Protein AF-X1F261-F1 (afdb_monomer_lite)

Radius of gyration: 20.44 Å; chains: 1; bounding box: 47×60×46 Å

Sequence (105 aa):
KKNGPTLIELAQEMLAEVAQWLPERRFHCHCDGFYASLAGRDIPNTHITSRMRRDANIYDLLDKKRKKTRGRPRKKGKKLSSPNKNILRLQSLFLTANNVYMVSA

Foldseek 3Di:
DVPDDDPLRVVLVVQQVVCVVPVPAAEEAEDEQVNVVCVPPDRHNYDYDYDHDQQDFDFDDDPDDDPDDPDDDDPTHHTDDGNVVVVVVVVVVVVVVVVVVVVVD

Secondary structure (DSSP, 8-state):
-TTSPPHHHHHHHHHHHHHHHSTT--EEEEE-GGGGGGTTS--TTEEEEE---TT---BPPPPPPPTT-SSSPPSS-PBPPPHHHHHHHHHHHHHHHHHHHHS--

Structure (mmCIF, N/CA/C/O backbone):
data_AF-X1F261-F1
#
_entry.id   AF-X1F261-F1
#
loop_
_atom_site.group_PDB
_atom_site.id
_atom_site.type_symbol
_atom_site.label_atom_id
_atom_site.label_alt_id
_atom_site.label_comp_id
_atom_site.label_asym_id
_atom_site.label_entity_id
_atom_site.label_seq_id
_atom_site.pdbx_PDB_ins_code
_atom_site.Cartn_x
_atom_site.Cartn_y
_atom_site.Cartn_z
_atom_site.occupancy
_atom_site.B_iso_or_equiv
_atom_site.auth_seq_id
_atom_site.auth_comp_id
_atom_site.auth_asym_id
_atom_site.auth_atom_id
_atom_site.pdbx_PDB_model_num
ATOM 1 N N . LYS A 1 1 ? -0.352 20.723 1.895 1.00 50.1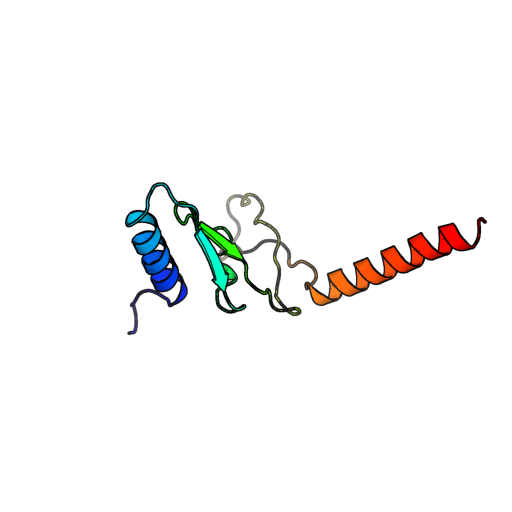9 1 LYS A N 1
ATOM 2 C CA . LYS A 1 1 ? 0.635 21.658 2.502 1.00 50.19 1 LYS A CA 1
ATOM 3 C C . LYS A 1 1 ? 2.034 21.079 2.330 1.00 50.19 1 LYS A C 1
ATOM 5 O O . LYS A 1 1 ? 2.172 19.864 2.410 1.00 50.19 1 LYS A O 1
ATOM 10 N N . LYS A 1 2 ? 3.058 21.906 2.092 1.00 59.50 2 LYS A N 1
ATOM 11 C CA . LYS A 1 2 ? 4.456 21.450 2.173 1.00 59.50 2 LYS A CA 1
ATOM 12 C C . LYS A 1 2 ? 4.669 20.958 3.620 1.00 59.50 2 LYS A C 1
ATOM 14 O O . LYS A 1 2 ? 4.357 21.715 4.532 1.00 59.50 2 LYS A O 1
ATOM 19 N N . ASN A 1 3 ? 5.076 19.698 3.803 1.00 81.12 3 ASN A N 1
ATOM 20 C CA . ASN A 1 3 ? 5.245 18.989 5.092 1.00 81.12 3 ASN A CA 1
ATOM 21 C C . ASN A 1 3 ? 3.977 18.431 5.782 1.00 81.12 3 ASN A C 1
ATOM 23 O O . ASN A 1 3 ? 4.034 18.114 6.964 1.00 81.12 3 ASN A O 1
ATOM 27 N N . GLY A 1 4 ? 2.843 18.308 5.085 1.00 88.62 4 GLY A N 1
ATOM 28 C CA . GLY A 1 4 ? 1.691 17.557 5.613 1.00 88.62 4 GLY A CA 1
ATOM 29 C C . GLY A 1 4 ? 1.803 16.047 5.359 1.00 88.62 4 GLY A C 1
ATOM 30 O O . GLY A 1 4 ? 2.621 15.651 4.520 1.00 88.62 4 GLY A O 1
ATOM 31 N N . PRO A 1 5 ? 0.967 15.225 6.020 1.00 92.62 5 PRO A N 1
ATOM 32 C CA . PRO A 1 5 ? 0.860 13.809 5.697 1.00 92.62 5 PRO A CA 1
ATOM 33 C C . PRO A 1 5 ? 0.499 13.633 4.219 1.00 92.62 5 PRO A C 1
ATOM 35 O O . PRO A 1 5 ? -0.247 14.414 3.615 1.00 92.62 5 PRO A O 1
ATOM 38 N N . THR A 1 6 ? 1.087 12.617 3.610 1.00 94.62 6 THR A N 1
ATOM 39 C CA . THR A 1 6 ? 0.780 12.196 2.249 1.00 94.62 6 THR A CA 1
ATOM 40 C C . THR A 1 6 ? -0.643 11.644 2.174 1.00 94.62 6 THR A C 1
ATOM 42 O O . THR A 1 6 ? -1.200 11.179 3.164 1.00 94.62 6 THR A O 1
ATOM 45 N N . LEU A 1 7 ? -1.228 11.616 0.974 1.00 94.38 7 LEU A N 1
ATOM 46 C CA . LEU A 1 7 ? -2.560 11.028 0.766 1.00 94.38 7 LEU A CA 1
ATOM 47 C C . LEU A 1 7 ? -2.644 9.554 1.201 1.00 94.38 7 LEU A C 1
ATOM 49 O O . LEU A 1 7 ? -3.709 9.089 1.587 1.00 94.38 7 LEU A O 1
ATOM 53 N N . ILE A 1 8 ? -1.526 8.826 1.146 1.00 94.81 8 ILE A N 1
ATOM 54 C CA . ILE A 1 8 ? -1.452 7.430 1.592 1.00 94.81 8 ILE A CA 1
ATOM 55 C C . ILE A 1 8 ? -1.436 7.341 3.121 1.00 94.81 8 ILE A C 1
ATOM 57 O O . ILE A 1 8 ? -2.059 6.446 3.678 1.00 94.81 8 ILE A O 1
ATOM 61 N N . GLU A 1 9 ? -0.748 8.263 3.798 1.00 95.69 9 GLU A N 1
ATOM 62 C CA . GLU A 1 9 ? -0.762 8.347 5.265 1.00 95.69 9 GLU A CA 1
ATOM 63 C C . GLU A 1 9 ? -2.153 8.732 5.771 1.00 95.69 9 GLU A C 1
ATOM 65 O O . GLU A 1 9 ? -2.701 8.021 6.604 1.00 95.69 9 GLU A O 1
ATOM 70 N N . LEU A 1 10 ? -2.783 9.745 5.170 1.00 96.44 10 LEU A N 1
ATOM 71 C CA . LEU A 1 10 ? -4.158 10.134 5.501 1.00 96.44 10 LEU A CA 1
ATOM 72 C C . LEU A 1 10 ? -5.163 8.999 5.267 1.00 96.44 10 LEU A C 1
ATOM 74 O O . LEU A 1 10 ? -6.067 8.794 6.069 1.00 96.44 10 LEU A O 1
ATOM 78 N N . ALA A 1 11 ? -5.012 8.235 4.182 1.00 96.12 11 ALA A N 1
ATOM 79 C CA . ALA A 1 11 ? -5.883 7.092 3.931 1.00 96.12 11 ALA A CA 1
ATOM 80 C C . ALA A 1 11 ? -5.677 5.965 4.953 1.00 96.12 11 ALA A C 1
ATOM 82 O O . ALA A 1 11 ? -6.647 5.331 5.354 1.00 96.12 11 ALA A O 1
ATOM 83 N N . GLN A 1 12 ? -4.437 5.726 5.394 1.00 96.50 12 GLN A N 1
ATOM 84 C CA . GLN A 1 12 ? -4.169 4.788 6.483 1.00 96.50 12 GLN A CA 1
ATOM 85 C C . GLN A 1 12 ? -4.828 5.254 7.788 1.00 96.50 12 GLN A C 1
ATOM 87 O O . GLN A 1 12 ? -5.465 4.440 8.450 1.00 96.50 12 GLN A O 1
ATOM 92 N N . GLU A 1 13 ? -4.684 6.532 8.146 1.00 96.81 13 GLU A N 1
ATOM 93 C CA . GLU A 1 13 ? -5.286 7.117 9.352 1.00 96.81 13 GLU A CA 1
ATOM 94 C C . GLU A 1 13 ? -6.811 6.972 9.331 1.00 96.81 13 GLU A C 1
ATOM 96 O O . GLU A 1 13 ? -7.386 6.419 10.264 1.00 96.81 13 GLU A O 1
ATOM 101 N N . MET A 1 14 ? -7.447 7.344 8.217 1.00 96.69 14 MET A N 1
ATOM 102 C CA . MET A 1 14 ? -8.892 7.205 8.018 1.00 96.69 14 MET A CA 1
ATOM 103 C C . MET A 1 14 ? -9.365 5.749 8.155 1.00 96.69 14 MET A C 1
ATOM 105 O O . MET A 1 14 ? -10.377 5.480 8.796 1.00 96.69 14 MET A O 1
ATOM 109 N N . LEU A 1 15 ? -8.648 4.787 7.563 1.00 96.31 15 LEU A N 1
ATOM 110 C CA . LEU A 1 15 ? -9.019 3.371 7.663 1.00 96.31 15 LEU A CA 1
ATOM 111 C C . LEU A 1 15 ? -8.829 2.823 9.083 1.00 96.31 15 LEU A C 1
ATOM 113 O O . LEU A 1 15 ? -9.642 2.022 9.537 1.00 96.31 15 LEU A O 1
ATOM 117 N N . ALA A 1 16 ? -7.780 3.256 9.786 1.00 96.38 16 ALA A N 1
ATOM 118 C CA . ALA A 1 16 ? -7.545 2.867 11.171 1.00 96.38 16 ALA 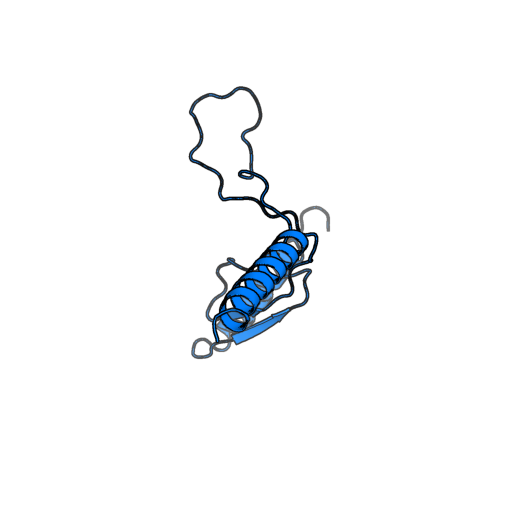A CA 1
ATOM 119 C C . ALA A 1 16 ? -8.629 3.419 12.110 1.00 96.38 16 ALA A C 1
ATOM 121 O O . ALA A 1 16 ? -9.094 2.690 12.981 1.00 96.38 16 ALA A O 1
ATOM 122 N N . GLU A 1 17 ? -9.068 4.662 11.907 1.00 96.88 17 GLU A N 1
ATOM 123 C CA . GLU A 1 17 ? -10.155 5.278 12.675 1.00 96.88 17 GLU A CA 1
ATOM 124 C C . GLU A 1 17 ? -11.473 4.508 12.501 1.00 96.88 17 GLU A C 1
ATOM 126 O O . GLU A 1 17 ? -12.097 4.106 13.482 1.00 96.88 17 GLU A O 1
ATOM 131 N N . VAL A 1 18 ? -11.846 4.190 11.257 1.00 95.44 18 VAL A N 1
ATOM 132 C CA . VAL A 1 18 ? -13.049 3.388 10.974 1.00 95.44 18 VAL A CA 1
ATOM 133 C C . VAL A 1 18 ? -12.952 1.991 11.596 1.00 95.44 18 VAL A C 1
ATOM 135 O O . VAL A 1 18 ? -13.935 1.487 12.142 1.00 95.44 18 VAL A O 1
ATOM 138 N N . ALA A 1 19 ? -11.771 1.368 11.555 1.00 95.69 19 ALA A N 1
ATOM 139 C CA . ALA A 1 19 ? -11.555 0.064 12.173 1.00 95.69 19 ALA A CA 1
ATOM 140 C C . ALA A 1 19 ? -11.706 0.099 13.705 1.00 95.69 19 ALA A C 1
ATOM 142 O O . ALA A 1 19 ? -12.197 -0.865 14.291 1.00 95.69 19 ALA A O 1
ATOM 143 N N . GLN A 1 20 ? -11.335 1.208 14.351 1.00 95.81 20 GLN A N 1
ATOM 144 C CA . GLN A 1 20 ? -11.494 1.396 15.797 1.00 95.81 20 GLN A CA 1
ATOM 145 C C . GLN A 1 20 ? -12.951 1.578 16.220 1.00 95.81 20 GLN A C 1
ATOM 147 O O . GLN A 1 20 ? -13.311 1.171 17.322 1.00 95.81 20 GLN A O 1
ATOM 152 N N . TRP A 1 21 ? -13.804 2.149 15.365 1.00 96.69 21 TRP A N 1
ATOM 153 C CA . TRP A 1 21 ? -15.233 2.286 15.670 1.00 96.69 21 TRP A CA 1
ATOM 154 C C . TRP A 1 21 ? -15.949 0.934 15.773 1.00 96.69 21 TRP A C 1
ATOM 156 O O . TRP A 1 21 ? -16.957 0.828 16.468 1.00 96.69 21 TRP A O 1
ATOM 166 N N . LEU A 1 22 ? -15.443 -0.101 15.093 1.00 95.56 22 LEU A N 1
ATOM 167 C CA . LEU A 1 22 ? -16.039 -1.439 15.055 1.00 95.56 22 LEU A CA 1
ATOM 168 C C . LEU A 1 22 ? -14.958 -2.520 15.259 1.00 95.56 22 LEU A C 1
ATOM 170 O O . LEU A 1 22 ? -14.644 -3.257 14.319 1.00 95.56 22 LEU A O 1
ATOM 174 N N . PRO A 1 23 ? -14.407 -2.660 16.480 1.00 94.12 23 PRO A N 1
ATOM 175 C CA . PRO A 1 23 ? -13.237 -3.507 16.739 1.00 94.12 23 PRO A CA 1
ATOM 176 C C . PRO A 1 23 ? -13.487 -5.000 16.481 1.00 94.12 23 PRO A C 1
ATOM 178 O O . PRO A 1 23 ? -12.562 -5.730 16.140 1.00 94.12 23 PRO A O 1
ATOM 181 N N . GLU A 1 24 ? -14.741 -5.445 16.560 1.00 96.44 24 GLU A N 1
ATOM 182 C CA . GLU A 1 24 ? -15.137 -6.839 16.318 1.00 96.44 24 GLU A CA 1
ATOM 183 C C . GLU A 1 24 ? -15.425 -7.148 14.837 1.00 96.44 24 GLU A C 1
ATOM 185 O O . GLU A 1 24 ? -15.823 -8.260 14.482 1.00 96.44 24 GLU A O 1
ATOM 190 N N . ARG A 1 25 ? -15.295 -6.163 13.939 1.00 95.62 25 ARG A N 1
ATOM 191 C CA . ARG A 1 25 ? -15.613 -6.311 12.513 1.00 95.62 25 ARG A CA 1
ATOM 192 C C . ARG A 1 25 ? -14.350 -6.292 11.666 1.00 95.62 25 ARG A C 1
ATOM 194 O O . ARG A 1 25 ? -13.410 -5.553 11.931 1.00 95.62 25 ARG A O 1
ATOM 201 N N . ARG A 1 26 ? -14.361 -7.096 10.599 1.00 96.38 26 ARG A N 1
ATOM 202 C CA . ARG A 1 26 ? -13.312 -7.106 9.572 1.00 96.38 26 ARG A CA 1
ATOM 203 C C . ARG A 1 26 ? -13.778 -6.317 8.356 1.00 96.38 26 ARG A C 1
ATOM 205 O O . ARG A 1 26 ? -14.900 -6.502 7.890 1.00 96.38 26 ARG A O 1
ATOM 212 N N . PHE A 1 27 ? -12.905 -5.472 7.829 1.00 95.38 27 PHE A N 1
ATOM 213 C CA . PHE A 1 27 ? -13.180 -4.588 6.707 1.00 95.38 27 PHE A CA 1
ATOM 214 C C . PHE A 1 27 ? -12.505 -5.092 5.443 1.00 95.38 27 PHE A C 1
ATOM 216 O O . PHE A 1 27 ? -11.320 -5.416 5.440 1.00 95.38 27 PHE A O 1
ATOM 223 N N . HIS A 1 28 ? -13.253 -5.133 4.346 1.00 95.25 28 HIS A N 1
ATOM 224 C CA . HIS A 1 28 ? -12.707 -5.373 3.015 1.00 95.25 28 HIS A CA 1
ATOM 225 C C . HIS A 1 28 ?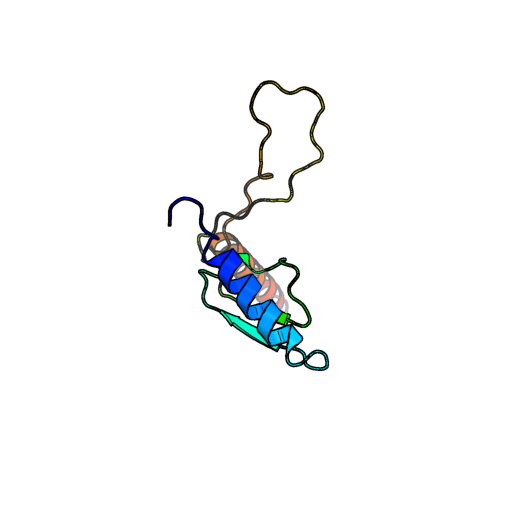 -12.744 -4.050 2.259 1.00 95.25 28 HIS A C 1
ATOM 227 O O . HIS A 1 28 ? -13.787 -3.619 1.777 1.00 95.25 28 HIS A O 1
ATOM 233 N N . CYS A 1 29 ? -11.603 -3.379 2.189 1.00 93.94 29 CYS A N 1
ATOM 234 C CA . CYS A 1 29 ? -11.483 -2.096 1.525 1.00 93.94 29 CYS A CA 1
ATOM 235 C C . CYS A 1 29 ? -11.063 -2.316 0.068 1.00 93.94 29 CYS A C 1
ATOM 237 O O . CYS A 1 29 ? -10.085 -3.012 -0.226 1.00 93.94 29 CYS A O 1
ATOM 239 N N . HIS A 1 30 ? -11.848 -1.774 -0.858 1.00 94.56 30 HIS A N 1
ATOM 240 C CA . HIS A 1 30 ? -11.595 -1.855 -2.293 1.00 94.56 30 HIS A CA 1
ATOM 241 C C . HIS A 1 30 ? -11.152 -0.487 -2.787 1.00 94.56 30 HIS A C 1
ATOM 243 O O . HIS A 1 30 ? -11.893 0.488 -2.683 1.00 94.56 30 HIS A O 1
ATOM 249 N N . CYS A 1 31 ? -9.936 -0.413 -3.318 1.00 92.12 31 CYS A N 1
ATOM 250 C CA . CYS A 1 31 ? -9.334 0.839 -3.748 1.00 92.12 31 CYS A CA 1
ATOM 251 C C . CYS A 1 31 ? -8.952 0.799 -5.229 1.00 92.12 31 CYS A C 1
ATOM 253 O O . CYS A 1 31 ? -8.731 -0.255 -5.833 1.00 92.12 31 CYS A O 1
ATOM 255 N N . ASP A 1 32 ? -8.794 1.978 -5.821 1.00 92.56 32 ASP A N 1
ATOM 256 C CA . ASP A 1 32 ? -8.127 2.103 -7.111 1.00 92.56 32 ASP A CA 1
ATOM 257 C C . ASP A 1 32 ? -6.615 1.811 -7.002 1.00 92.56 32 ASP A C 1
ATOM 259 O O . ASP A 1 32 ? -6.090 1.486 -5.934 1.00 92.56 32 ASP A O 1
ATOM 263 N N . GLY A 1 33 ? -5.897 1.918 -8.122 1.00 90.12 33 GLY A N 1
ATOM 264 C CA . GLY A 1 33 ? -4.459 1.652 -8.155 1.00 90.12 33 GLY A CA 1
ATOM 265 C C . GLY A 1 33 ? -3.567 2.721 -7.529 1.00 90.12 33 GLY A C 1
ATOM 266 O O . GLY A 1 33 ? -2.376 2.468 -7.348 1.00 90.12 33 GLY A O 1
ATOM 267 N N . PHE A 1 34 ? -4.103 3.895 -7.184 1.00 91.00 34 PHE A N 1
ATOM 268 C CA . PHE A 1 34 ? -3.349 4.926 -6.472 1.00 91.00 34 PHE A CA 1
ATOM 269 C C . PHE A 1 34 ? -3.006 4.452 -5.054 1.00 91.00 34 PHE A C 1
ATOM 271 O O . PHE A 1 34 ? -1.874 4.612 -4.593 1.00 91.00 34 PHE A O 1
ATOM 278 N N . TYR A 1 35 ? -3.946 3.754 -4.417 1.00 93.19 35 TYR A N 1
ATOM 279 C CA . TYR A 1 35 ? -3.802 3.190 -3.076 1.00 93.19 35 TYR A CA 1
ATOM 280 C C . TYR A 1 35 ? -3.170 1.794 -3.036 1.00 93.19 35 TYR A C 1
ATOM 282 O O . TYR A 1 35 ? -3.112 1.178 -1.975 1.00 93.19 35 TYR A O 1
ATOM 290 N N . ALA A 1 36 ? -2.626 1.289 -4.148 1.00 91.69 36 ALA A N 1
ATOM 291 C CA . ALA A 1 36 ? -1.943 -0.010 -4.163 1.00 91.69 36 ALA A CA 1
ATOM 292 C C . ALA A 1 36 ? -0.767 -0.080 -3.166 1.00 91.69 36 ALA A C 1
ATOM 294 O O . ALA A 1 36 ? -0.400 -1.158 -2.710 1.00 91.69 36 ALA A O 1
ATOM 295 N N . SER A 1 37 ? -0.190 1.069 -2.797 1.00 90.31 37 SER A N 1
ATOM 296 C CA . SER A 1 37 ? 0.873 1.191 -1.793 1.00 90.31 37 SER A CA 1
ATOM 297 C C . SER A 1 37 ? 0.401 1.055 -0.338 1.00 90.31 37 SER A C 1
ATOM 299 O O . SER A 1 37 ? 1.246 0.998 0.556 1.00 90.31 37 SER A O 1
ATOM 301 N N . LEU A 1 38 ? -0.913 0.989 -0.088 1.00 93.00 38 LEU A N 1
ATOM 302 C CA . LEU A 1 38 ? -1.459 0.578 1.209 1.00 93.00 38 LEU A CA 1
ATOM 303 C C . LEU A 1 38 ? -1.273 -0.923 1.452 1.00 93.00 38 LEU A C 1
ATOM 305 O O . LEU A 1 38 ? -1.284 -1.356 2.601 1.00 93.00 38 LEU A O 1
ATOM 309 N N . ALA A 1 39 ? -1.072 -1.721 0.397 1.00 88.75 39 ALA A N 1
ATOM 310 C CA . ALA A 1 39 ? -0.780 -3.138 0.546 1.00 88.75 39 ALA A CA 1
ATOM 311 C C . ALA A 1 39 ? 0.499 -3.336 1.380 1.00 88.75 39 ALA A C 1
ATOM 313 O O . ALA A 1 39 ? 1.560 -2.803 1.051 1.00 88.75 39 ALA A O 1
ATOM 314 N N . GLY A 1 40 ? 0.386 -4.107 2.463 1.00 85.88 40 GLY A N 1
ATOM 315 C CA . GLY A 1 40 ? 1.478 -4.353 3.407 1.00 85.88 40 GLY A CA 1
ATOM 316 C C . GLY A 1 40 ? 1.636 -3.296 4.504 1.00 85.88 40 GLY A C 1
ATOM 317 O O . GLY A 1 40 ? 2.546 -3.426 5.319 1.00 85.88 40 GLY A O 1
ATOM 318 N N . ARG A 1 41 ? 0.778 -2.267 4.553 1.00 92.50 41 ARG A N 1
ATOM 319 C CA . ARG A 1 41 ? 0.658 -1.420 5.744 1.00 92.50 41 ARG A CA 1
ATOM 320 C C . ARG A 1 41 ? -0.150 -2.134 6.821 1.00 92.50 41 ARG A C 1
ATOM 322 O O . ARG A 1 41 ? -1.061 -2.899 6.513 1.00 92.50 41 ARG A O 1
ATOM 329 N N . ASP A 1 42 ? 0.196 -1.856 8.070 1.00 91.25 42 ASP A N 1
ATOM 330 C CA . ASP A 1 42 ? -0.496 -2.403 9.230 1.00 91.25 42 ASP A CA 1
ATOM 331 C C . ASP A 1 42 ? -1.740 -1.556 9.528 1.00 91.25 42 ASP A C 1
ATOM 333 O O . ASP A 1 42 ? -1.647 -0.456 10.076 1.00 91.25 42 ASP A O 1
ATOM 337 N N . ILE A 1 43 ? -2.894 -2.026 9.050 1.00 94.25 43 ILE A N 1
ATOM 338 C CA . ILE A 1 43 ? -4.202 -1.397 9.259 1.00 94.25 43 ILE A CA 1
ATOM 339 C C . ILE A 1 43 ? -5.069 -2.405 10.022 1.00 94.25 43 ILE A C 1
ATOM 341 O O . ILE A 1 43 ? -5.330 -3.489 9.485 1.00 94.25 43 ILE A O 1
ATOM 345 N N . PRO A 1 44 ? -5.534 -2.075 11.241 1.00 94.62 44 PRO A N 1
ATOM 346 C CA . PRO A 1 44 ? -6.316 -2.993 12.058 1.00 94.62 44 PRO A CA 1
ATOM 347 C C . PRO A 1 44 ? -7.525 -3.547 11.309 1.00 94.62 44 PRO A C 1
ATOM 349 O O . PRO A 1 44 ? -8.234 -2.816 10.616 1.00 94.62 44 PRO A O 1
ATOM 352 N N . ASN A 1 45 ? -7.749 -4.854 11.446 1.00 94.81 45 ASN A N 1
ATOM 353 C CA . ASN A 1 45 ? -8.925 -5.563 10.942 1.00 94.81 45 ASN A CA 1
ATOM 354 C C . ASN A 1 45 ? -9.268 -5.325 9.459 1.00 94.81 45 ASN A C 1
ATOM 356 O O . ASN A 1 45 ? -10.410 -5.550 9.062 1.00 94.81 45 ASN A O 1
ATOM 360 N N . THR A 1 46 ? -8.313 -4.904 8.624 1.00 96.25 46 THR A N 1
ATOM 361 C CA . THR A 1 46 ? -8.601 -4.448 7.259 1.00 96.25 46 THR A CA 1
ATOM 362 C C . THR A 1 46 ? -7.840 -5.251 6.208 1.00 96.25 46 THR A C 1
ATOM 364 O O . THR A 1 46 ? -6.619 -5.375 6.238 1.00 96.25 46 THR A O 1
ATOM 367 N N . HIS A 1 47 ? -8.572 -5.753 5.217 1.00 95.25 47 HIS A N 1
ATOM 368 C CA . HIS A 1 47 ? -8.039 -6.332 3.991 1.00 95.25 47 HIS A CA 1
ATOM 369 C C . HIS A 1 47 ? -8.149 -5.323 2.849 1.00 95.25 47 HIS A C 1
ATOM 371 O O . HIS A 1 47 ? -9.241 -4.865 2.517 1.00 95.25 47 HIS A O 1
ATOM 377 N N . ILE A 1 48 ? -7.017 -4.997 2.223 1.00 94.88 48 ILE A N 1
ATOM 378 C CA . ILE A 1 48 ? -6.946 -4.049 1.107 1.00 94.88 48 ILE A CA 1
ATOM 379 C C . ILE A 1 48 ? -6.889 -4.819 -0.208 1.00 94.88 48 ILE A C 1
ATOM 381 O O . ILE A 1 48 ? -5.972 -5.604 -0.444 1.00 94.88 48 ILE A O 1
ATOM 385 N N . THR A 1 49 ? -7.847 -4.550 -1.090 1.00 94.25 49 THR A N 1
ATOM 386 C CA . THR A 1 49 ? -7.845 -5.024 -2.475 1.00 94.25 49 THR A CA 1
ATOM 387 C C . THR A 1 49 ? -7.716 -3.822 -3.399 1.00 94.25 49 THR A C 1
ATOM 389 O O . THR A 1 49 ? -8.544 -2.918 -3.375 1.00 94.25 49 THR A O 1
ATOM 392 N N . SER A 1 50 ? -6.664 -3.793 -4.215 1.00 92.19 50 SER A N 1
ATOM 393 C CA . SER A 1 50 ? -6.371 -2.682 -5.122 1.00 92.19 50 SER A CA 1
ATOM 394 C C . SER A 1 50 ? -5.813 -3.192 -6.452 1.00 92.19 50 SER A C 1
ATOM 396 O O . SER A 1 50 ? -5.331 -4.321 -6.559 1.00 92.19 50 SER A O 1
ATOM 398 N N . ARG A 1 51 ? -5.884 -2.355 -7.493 1.00 89.88 51 ARG A N 1
ATOM 399 C CA . ARG A 1 51 ? -5.398 -2.669 -8.842 1.00 89.88 51 ARG A CA 1
ATOM 400 C C . ARG A 1 51 ? -3.969 -2.172 -9.044 1.00 89.88 51 ARG A C 1
ATOM 402 O O . ARG A 1 51 ? -3.727 -0.975 -9.138 1.00 89.88 51 ARG A O 1
ATOM 409 N N . MET A 1 52 ? -3.012 -3.077 -9.214 1.00 84.12 52 MET A N 1
ATOM 410 C CA . MET A 1 52 ? -1.651 -2.693 -9.597 1.00 84.12 52 MET A CA 1
ATOM 411 C C . MET A 1 52 ? -1.591 -2.257 -11.069 1.00 84.12 52 MET A C 1
ATOM 413 O O . MET A 1 52 ? -2.170 -2.897 -11.947 1.00 84.12 52 MET A O 1
ATOM 417 N N . ARG A 1 53 ? -0.839 -1.191 -11.368 1.00 86.88 53 ARG A N 1
ATOM 418 C CA . ARG A 1 53 ? -0.560 -0.798 -12.756 1.00 86.88 53 ARG A CA 1
ATOM 419 C C . ARG A 1 53 ? 0.197 -1.905 -13.497 1.00 86.88 53 ARG A C 1
ATOM 421 O O . ARG A 1 53 ? 1.201 -2.413 -13.001 1.00 86.88 53 ARG A O 1
ATOM 428 N N . ARG A 1 54 ? -0.215 -2.221 -14.730 1.00 88.19 54 ARG A N 1
ATOM 429 C CA . ARG A 1 54 ? 0.427 -3.266 -15.557 1.00 88.19 54 ARG A CA 1
ATOM 430 C C . ARG A 1 54 ? 1.910 -3.000 -15.849 1.00 88.19 54 ARG A C 1
ATOM 432 O O . ARG A 1 54 ? 2.682 -3.931 -16.067 1.00 88.19 54 ARG A O 1
ATOM 439 N N . ASP A 1 55 ? 2.302 -1.732 -15.872 1.00 89.62 55 ASP A N 1
ATOM 440 C CA . ASP A 1 55 ? 3.655 -1.242 -16.140 1.00 89.62 55 ASP A CA 1
ATOM 441 C C . ASP A 1 55 ? 4.433 -0.903 -14.856 1.00 89.62 55 ASP A C 1
ATOM 443 O O . ASP A 1 55 ? 5.486 -0.270 -14.920 1.00 89.62 55 ASP A O 1
ATOM 447 N N . ALA A 1 56 ? 3.942 -1.330 -13.685 1.00 88.44 56 ALA A N 1
ATOM 448 C CA . ALA A 1 56 ? 4.579 -1.039 -12.410 1.00 88.44 56 ALA A CA 1
ATOM 449 C C . ALA A 1 56 ? 6.039 -1.524 -12.362 1.00 88.44 56 ALA A C 1
ATOM 451 O O . ALA A 1 56 ? 6.380 -2.638 -12.773 1.00 88.44 56 ALA A O 1
ATOM 452 N N . ASN A 1 57 ? 6.906 -0.675 -11.805 1.00 91.00 57 ASN A N 1
ATOM 453 C CA . ASN A 1 57 ? 8.285 -1.036 -11.502 1.00 91.00 57 ASN A CA 1
ATOM 454 C C . ASN A 1 57 ? 8.319 -1.851 -10.207 1.00 91.00 57 ASN A C 1
ATOM 456 O O . ASN A 1 57 ? 8.312 -1.281 -9.115 1.00 91.00 57 ASN A O 1
ATOM 460 N N . ILE A 1 58 ? 8.378 -3.173 -10.344 1.00 90.19 58 ILE A N 1
ATOM 461 C CA . ILE A 1 58 ? 8.510 -4.094 -9.216 1.00 90.19 58 ILE A CA 1
ATOM 462 C C . ILE A 1 58 ? 9.992 -4.290 -8.903 1.00 90.19 58 ILE A C 1
ATOM 464 O O . ILE A 1 58 ? 10.829 -4.390 -9.803 1.00 90.19 58 ILE A O 1
ATOM 468 N N . TYR A 1 59 ? 10.320 -4.306 -7.618 1.00 91.75 59 TYR A N 1
ATOM 469 C CA . TYR A 1 59 ? 11.666 -4.546 -7.124 1.00 91.75 59 TYR A CA 1
ATOM 470 C C . TYR A 1 59 ? 11.616 -5.678 -6.115 1.00 91.75 59 TYR A C 1
ATOM 472 O O . TYR A 1 59 ? 10.644 -5.801 -5.375 1.00 91.75 59 TYR A O 1
ATOM 480 N N . ASP A 1 60 ? 12.677 -6.466 -6.097 1.00 91.94 60 ASP A N 1
ATOM 481 C CA . ASP A 1 60 ? 12.897 -7.467 -5.072 1.00 91.94 60 ASP A CA 1
ATOM 482 C C . ASP A 1 60 ? 13.166 -6.805 -3.712 1.00 91.94 60 ASP A C 1
ATOM 484 O O . ASP A 1 60 ? 13.514 -5.611 -3.630 1.00 91.94 60 ASP A O 1
ATOM 488 N N . LEU A 1 61 ? 13.038 -7.598 -2.652 1.00 90.00 61 LEU A N 1
ATOM 489 C CA . LEU A 1 61 ? 13.455 -7.210 -1.314 1.00 90.00 61 LEU A CA 1
ATOM 490 C C . LEU A 1 61 ? 14.938 -6.823 -1.327 1.00 90.00 61 LEU A C 1
ATOM 492 O O . LEU A 1 61 ? 15.750 -7.317 -2.111 1.00 90.00 61 LEU A O 1
ATOM 496 N N . LEU A 1 62 ? 15.293 -5.851 -0.490 1.00 88.00 62 LEU A N 1
ATOM 497 C CA . LEU A 1 62 ? 16.674 -5.404 -0.401 1.00 88.00 62 LEU A CA 1
ATOM 498 C C . LEU A 1 62 ? 17.487 -6.425 0.402 1.00 88.00 62 LEU A C 1
ATOM 500 O O . LEU A 1 62 ? 17.219 -6.623 1.587 1.00 88.00 62 LEU A O 1
ATOM 504 N N . ASP A 1 63 ? 18.511 -7.008 -0.220 1.00 82.25 63 ASP A N 1
ATOM 505 C CA . ASP A 1 63 ? 19.455 -7.888 0.472 1.00 82.25 63 ASP A CA 1
ATOM 506 C C . ASP A 1 63 ? 20.151 -7.186 1.646 1.00 82.25 63 ASP A C 1
ATOM 508 O O . ASP A 1 63 ? 20.322 -5.957 1.673 1.00 82.25 63 ASP A O 1
ATOM 512 N N . LYS A 1 64 ? 20.621 -7.983 2.617 1.00 80.19 64 LYS A N 1
ATOM 513 C CA . LYS A 1 64 ? 21.388 -7.477 3.763 1.00 80.19 64 LYS A CA 1
ATOM 514 C C . LYS A 1 64 ? 22.566 -6.628 3.270 1.00 80.19 64 LYS A C 1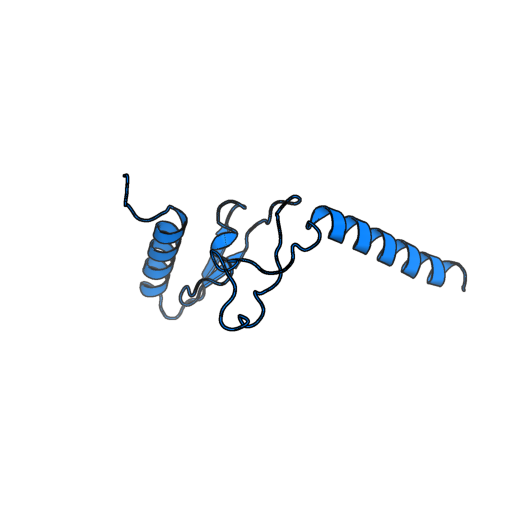
ATOM 516 O O . LYS A 1 64 ? 23.368 -7.051 2.437 1.00 80.19 64 LYS A O 1
ATOM 521 N N . LYS A 1 65 ? 22.673 -5.408 3.805 1.00 71.62 65 LYS A N 1
ATOM 522 C CA . LYS A 1 65 ? 23.705 -4.441 3.408 1.00 71.62 65 LYS A CA 1
ATOM 523 C C . LYS A 1 65 ? 25.102 -5.028 3.625 1.00 71.62 65 LYS A C 1
ATOM 525 O O . LYS A 1 65 ? 25.434 -5.447 4.732 1.00 71.62 65 LYS A O 1
ATOM 530 N N . ARG A 1 66 ? 25.961 -4.949 2.604 1.00 68.38 66 ARG A N 1
ATOM 531 C CA . ARG A 1 66 ? 27.410 -5.115 2.794 1.00 68.38 66 ARG A CA 1
ATOM 532 C C . ARG A 1 66 ? 27.929 -3.929 3.616 1.00 68.38 66 ARG A C 1
ATOM 534 O O . ARG A 1 66 ? 27.590 -2.781 3.322 1.00 68.38 66 ARG A O 1
ATOM 541 N N . LYS A 1 67 ? 28.714 -4.188 4.668 1.00 74.25 67 LYS A N 1
ATOM 542 C CA . LYS A 1 67 ? 29.310 -3.122 5.493 1.00 74.25 67 LYS A CA 1
ATOM 543 C C . LYS A 1 67 ? 30.259 -2.274 4.622 1.00 74.25 67 LYS A C 1
ATOM 545 O O . LYS A 1 67 ? 31.057 -2.831 3.880 1.00 74.25 67 LYS A O 1
ATOM 550 N N . LYS A 1 68 ? 30.185 -0.940 4.756 1.00 72.62 68 LYS A N 1
ATOM 551 C CA . LYS A 1 68 ? 31.136 0.057 4.206 1.00 72.62 68 LYS A CA 1
ATOM 552 C C . LYS A 1 68 ? 31.251 0.149 2.667 1.00 72.62 68 LYS A C 1
ATOM 554 O O . LYS A 1 68 ? 32.349 0.128 2.124 1.00 72.62 68 LYS A O 1
ATOM 559 N N . THR A 1 69 ? 30.145 0.335 1.942 1.00 76.31 69 THR A N 1
ATOM 560 C CA . THR A 1 69 ? 30.203 0.738 0.519 1.00 76.31 69 THR A CA 1
ATOM 561 C C . THR A 1 69 ? 30.198 2.261 0.365 1.00 76.31 69 THR A C 1
ATOM 563 O O . THR A 1 69 ? 29.420 2.939 1.035 1.00 76.31 69 THR A O 1
ATOM 566 N N . ARG A 1 70 ? 31.014 2.802 -0.549 1.00 85.06 70 ARG A N 1
ATOM 567 C CA . ARG A 1 70 ? 31.016 4.233 -0.899 1.00 85.06 70 ARG A CA 1
ATOM 568 C C . ARG A 1 70 ? 29.667 4.654 -1.502 1.00 85.06 70 ARG A C 1
ATOM 570 O O . ARG A 1 70 ? 29.139 3.964 -2.371 1.00 85.06 70 ARG A O 1
ATOM 577 N N . GLY A 1 71 ? 29.157 5.817 -1.092 1.00 87.38 71 GLY A N 1
ATOM 578 C CA . GLY A 1 71 ? 27.936 6.423 -1.636 1.00 87.38 71 GLY A CA 1
ATOM 579 C C . GLY A 1 71 ? 26.648 6.048 -0.896 1.00 87.38 71 GLY A C 1
ATOM 580 O O . GLY A 1 71 ? 26.652 5.305 0.086 1.00 87.38 71 GLY A O 1
ATOM 581 N N . ARG A 1 72 ? 25.516 6.601 -1.356 1.00 86.00 72 ARG A N 1
ATOM 582 C CA . ARG A 1 72 ? 24.210 6.384 -0.719 1.00 86.00 72 ARG A CA 1
ATOM 583 C C . ARG A 1 72 ? 23.793 4.913 -0.859 1.00 86.00 72 ARG A C 1
ATOM 585 O O . ARG A 1 72 ? 23.723 4.419 -1.985 1.00 86.00 72 ARG A O 1
ATOM 592 N N . PRO A 1 73 ? 23.430 4.228 0.239 1.00 84.88 73 PRO A N 1
ATOM 593 C CA . PRO A 1 73 ? 22.901 2.873 0.163 1.00 84.88 73 PRO A CA 1
ATOM 594 C C . PRO A 1 73 ? 21.684 2.790 -0.764 1.00 84.88 73 PRO A C 1
ATOM 596 O O . PRO A 1 73 ? 20.820 3.675 -0.758 1.00 84.88 73 PRO A O 1
ATOM 599 N N . ARG A 1 74 ? 21.590 1.705 -1.542 1.00 86.19 74 ARG A N 1
ATOM 600 C CA . ARG A 1 74 ? 20.399 1.425 -2.357 1.00 86.19 74 ARG A CA 1
ATOM 601 C C . ARG A 1 74 ? 19.187 1.274 -1.434 1.00 86.19 74 ARG A C 1
ATOM 603 O O . ARG A 1 74 ? 19.288 0.672 -0.370 1.00 86.19 74 ARG A O 1
ATOM 610 N N . LYS A 1 75 ? 18.045 1.828 -1.850 1.00 87.81 75 LYS A N 1
ATOM 611 C CA . LYS A 1 75 ? 16.761 1.717 -1.129 1.00 87.81 75 LYS A CA 1
ATOM 612 C C . LYS A 1 75 ? 15.886 0.553 -1.610 1.00 87.81 75 LYS A C 1
ATOM 614 O O . LYS A 1 75 ? 14.876 0.270 -0.986 1.00 87.81 75 LYS A O 1
ATOM 619 N N . LYS A 1 76 ? 16.227 -0.054 -2.750 1.00 90.56 76 LYS A N 1
ATOM 620 C CA . LYS A 1 76 ? 15.433 -1.073 -3.451 1.00 90.56 76 LYS A CA 1
ATOM 621 C C . LYS A 1 76 ? 16.354 -2.196 -3.921 1.00 90.56 76 LYS A C 1
ATOM 623 O O . LYS A 1 76 ? 17.505 -1.903 -4.264 1.00 90.56 76 LYS A O 1
ATOM 628 N N . GLY A 1 77 ? 15.850 -3.430 -3.938 1.00 92.06 77 GLY A N 1
ATOM 629 C CA . GLY A 1 77 ? 16.557 -4.593 -4.468 1.00 92.06 77 GLY A CA 1
ATOM 630 C C . GLY A 1 77 ? 16.653 -4.586 -5.996 1.00 92.06 77 GLY A C 1
ATOM 631 O O . GLY A 1 77 ? 16.534 -3.544 -6.657 1.00 92.06 77 GLY A O 1
ATOM 632 N N . LYS A 1 78 ? 16.896 -5.763 -6.578 1.00 92.88 78 LYS A N 1
ATOM 633 C CA . LYS A 1 78 ? 16.965 -5.935 -8.035 1.00 92.88 78 LYS A CA 1
ATOM 634 C C . LYS A 1 78 ? 15.616 -5.581 -8.665 1.00 92.88 78 LYS A C 1
ATOM 636 O O . LYS A 1 78 ? 14.565 -5.923 -8.137 1.00 92.88 78 LYS A O 1
ATOM 641 N N . LYS A 1 79 ? 15.631 -4.893 -9.809 1.00 93.31 79 LYS A N 1
ATOM 642 C CA . LYS A 1 79 ? 14.402 -4.636 -10.570 1.00 93.31 79 LYS A CA 1
ATOM 643 C C . LYS A 1 79 ? 13.891 -5.954 -11.163 1.00 93.31 79 LYS A C 1
ATOM 645 O O . LYS A 1 79 ? 14.646 -6.636 -11.857 1.00 93.31 79 LYS A O 1
ATOM 650 N N . LEU A 1 80 ? 12.635 -6.288 -10.891 1.00 92.50 80 LEU A N 1
ATOM 651 C CA . LEU A 1 80 ? 11.942 -7.455 -1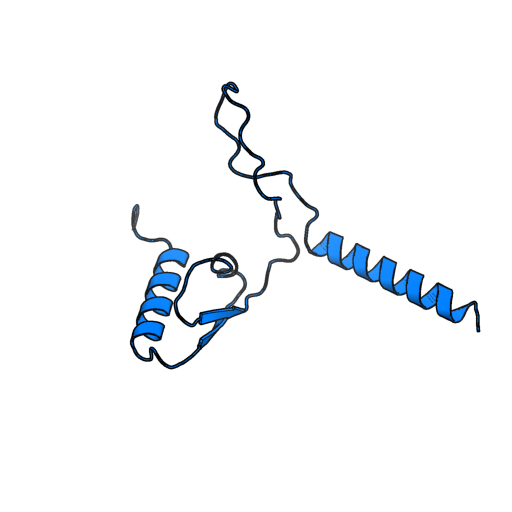1.432 1.00 92.50 80 LEU A CA 1
ATOM 652 C C . LEU A 1 80 ? 11.234 -7.101 -12.750 1.00 92.50 80 LEU A C 1
ATOM 654 O O . LEU A 1 80 ? 11.148 -5.933 -13.148 1.00 92.50 80 LEU A O 1
ATOM 658 N N . SER A 1 81 ? 10.750 -8.118 -13.459 1.00 91.81 81 SER A N 1
ATOM 659 C CA . SER A 1 81 ? 9.905 -7.940 -14.641 1.00 91.81 81 SER A CA 1
ATOM 660 C C . SER A 1 81 ? 8.603 -7.231 -14.272 1.00 91.81 81 SER A C 1
ATOM 662 O O . SER A 1 81 ? 8.019 -7.472 -13.215 1.00 91.81 81 SER A O 1
ATOM 664 N N . SER A 1 82 ? 8.142 -6.345 -15.158 1.00 91.44 82 SER A N 1
ATOM 665 C CA . SER A 1 82 ? 6.858 -5.674 -14.966 1.00 91.44 82 SER A CA 1
ATOM 666 C C . SER A 1 82 ? 5.704 -6.686 -14.993 1.00 91.44 82 SER A C 1
ATOM 668 O O . SER A 1 82 ? 5.816 -7.716 -15.671 1.00 91.44 82 SER A O 1
ATOM 670 N N . PRO A 1 83 ? 4.571 -6.389 -14.328 1.00 88.75 83 PRO A N 1
ATOM 671 C CA . PRO A 1 83 ? 3.405 -7.270 -14.327 1.00 88.75 83 PRO A CA 1
ATOM 672 C C . PRO A 1 83 ? 2.960 -7.667 -15.738 1.00 88.75 83 PRO A C 1
ATOM 674 O O . PRO A 1 83 ? 2.690 -8.835 -15.990 1.00 88.75 83 PRO A O 1
ATOM 677 N N . ASN A 1 84 ? 2.994 -6.732 -16.692 1.00 90.06 84 ASN A N 1
ATOM 678 C CA . ASN A 1 84 ? 2.653 -7.012 -18.084 1.00 90.06 84 ASN A CA 1
ATOM 679 C C . ASN A 1 84 ? 3.535 -8.106 -18.712 1.00 90.06 84 ASN A C 1
ATOM 681 O O . ASN A 1 84 ? 3.029 -8.998 -19.383 1.00 90.06 84 ASN A O 1
ATOM 685 N N . LYS A 1 85 ? 4.853 -8.071 -18.471 1.00 87.56 85 LYS A N 1
ATOM 686 C CA . LYS A 1 85 ? 5.773 -9.102 -18.977 1.00 87.56 85 LYS A CA 1
ATOM 687 C C . LYS A 1 85 ? 5.537 -10.451 -18.299 1.00 87.56 85 LYS A C 1
ATOM 689 O O . LYS A 1 85 ? 5.634 -11.482 -18.956 1.00 87.56 85 LYS A O 1
ATOM 694 N N . ASN A 1 86 ? 5.207 -10.443 -17.007 1.00 85.25 86 ASN A N 1
ATOM 695 C CA . ASN A 1 86 ? 4.888 -11.666 -16.268 1.00 85.25 86 ASN A CA 1
ATOM 696 C C . ASN A 1 86 ? 3.608 -12.323 -16.785 1.00 85.25 86 ASN A C 1
ATOM 698 O O . ASN A 1 86 ? 3.597 -13.532 -16.971 1.00 85.25 86 ASN A O 1
ATOM 702 N N . ILE A 1 87 ? 2.569 -11.536 -17.078 1.00 83.81 87 ILE A N 1
ATOM 703 C CA . ILE A 1 87 ? 1.311 -12.039 -17.645 1.00 83.81 87 ILE A CA 1
ATOM 704 C C . ILE A 1 87 ? 1.555 -12.704 -19.001 1.00 83.81 87 ILE A C 1
ATOM 706 O O . ILE A 1 87 ? 1.140 -13.842 -19.190 1.00 83.81 87 ILE A O 1
ATOM 710 N N . LEU A 1 88 ? 2.279 -12.042 -19.910 1.00 82.25 88 LEU A N 1
ATOM 711 C CA . LEU A 1 88 ? 2.605 -12.614 -21.223 1.00 82.25 88 LEU A CA 1
ATOM 712 C C . LEU A 1 88 ? 3.383 -13.931 -21.095 1.00 82.25 88 LEU A C 1
ATOM 714 O O . LEU A 1 88 ? 3.104 -14.890 -21.810 1.00 82.25 88 LEU A O 1
ATOM 718 N N . ARG A 1 89 ? 4.325 -13.998 -20.144 1.00 82.75 89 ARG A N 1
ATOM 719 C CA . ARG A 1 89 ? 5.064 -15.227 -19.833 1.00 82.75 89 ARG A CA 1
ATOM 720 C C . ARG A 1 89 ? 4.145 -16.328 -19.298 1.00 82.75 89 ARG A C 1
ATOM 722 O O . ARG A 1 89 ? 4.278 -17.470 -19.711 1.00 82.75 89 ARG A O 1
ATOM 729 N N . LEU A 1 90 ? 3.234 -16.015 -18.378 1.00 82.88 90 LEU A N 1
ATOM 730 C CA . LEU A 1 90 ? 2.294 -17.005 -17.843 1.00 82.88 90 LEU A CA 1
ATOM 731 C C . LEU A 1 90 ? 1.363 -17.529 -18.939 1.00 82.88 90 LEU A C 1
ATOM 733 O O . LEU A 1 90 ? 1.179 -18.734 -19.042 1.00 82.88 90 LEU A O 1
ATOM 737 N N . GLN A 1 91 ? 0.837 -16.650 -19.795 1.00 81.06 91 GLN A N 1
ATOM 738 C CA . GLN A 1 91 ? -0.004 -17.042 -20.927 1.00 81.06 91 GLN A CA 1
ATOM 739 C C . GLN A 1 91 ? 0.723 -18.005 -21.873 1.00 81.06 91 GLN A C 1
ATOM 741 O O . GLN A 1 91 ? 0.153 -19.033 -22.230 1.00 81.06 91 GLN A O 1
ATOM 746 N N . SER A 1 92 ? 1.984 -17.728 -22.233 1.00 75.19 92 SER A N 1
ATOM 747 C CA . SER A 1 92 ? 2.753 -18.630 -23.102 1.00 75.19 92 SER A CA 1
ATOM 748 C C . SER A 1 92 ? 3.025 -19.990 -22.454 1.00 75.19 92 SER A C 1
ATOM 750 O O . SER A 1 92 ? 2.934 -21.012 -23.133 1.00 75.19 92 SER A O 1
ATOM 752 N N . LEU A 1 93 ? 3.300 -20.020 -21.145 1.00 77.56 93 LEU A N 1
ATOM 753 C CA . LEU A 1 93 ? 3.444 -21.249 -20.356 1.00 77.56 93 LEU A CA 1
ATOM 754 C C . LEU A 1 93 ? 2.146 -22.071 -20.303 1.00 77.56 93 LEU A C 1
ATOM 756 O O . LEU A 1 93 ? 2.188 -23.281 -20.497 1.00 77.56 93 LEU A O 1
ATOM 760 N N . PHE A 1 94 ? 0.991 -21.435 -20.091 1.00 73.50 94 PHE A N 1
ATOM 761 C CA . PHE A 1 94 ? -0.302 -22.132 -20.095 1.00 73.50 94 PHE A CA 1
ATOM 762 C C . PHE A 1 94 ? -0.663 -22.679 -21.483 1.00 73.50 94 PHE A C 1
ATOM 764 O O . PHE A 1 94 ? -1.135 -23.807 -21.591 1.00 73.50 94 PHE A O 1
ATOM 771 N N . LEU A 1 95 ? -0.405 -21.918 -22.550 1.00 71.19 95 LEU A N 1
ATOM 772 C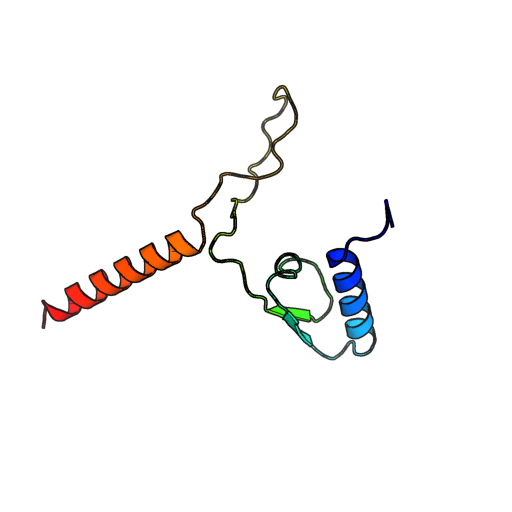 CA . LEU A 1 95 ? -0.633 -22.358 -23.931 1.00 71.19 95 LEU A CA 1
ATOM 773 C C . LEU A 1 95 ? 0.253 -23.551 -24.310 1.00 71.19 95 LEU A C 1
ATOM 775 O O . LEU A 1 95 ? -0.228 -24.499 -24.920 1.00 71.19 95 LEU A O 1
ATOM 779 N N . THR A 1 96 ? 1.529 -23.537 -23.919 1.00 69.00 96 THR A N 1
ATOM 780 C CA . THR A 1 96 ? 2.446 -24.659 -24.182 1.00 69.00 96 THR A CA 1
ATOM 781 C C . THR A 1 96 ? 2.095 -25.895 -23.364 1.00 69.00 96 THR A C 1
ATOM 783 O O . THR A 1 96 ? 2.077 -26.986 -23.923 1.00 69.00 96 THR A O 1
ATOM 786 N N . ALA A 1 97 ? 1.742 -25.738 -22.085 1.00 67.25 97 ALA A N 1
ATOM 787 C CA . ALA A 1 97 ? 1.293 -26.850 -21.253 1.00 67.25 97 ALA A CA 1
ATOM 788 C C . ALA A 1 97 ? 0.041 -27.517 -21.842 1.00 67.25 97 ALA A C 1
ATOM 790 O O . ALA A 1 97 ? 0.045 -28.721 -22.065 1.00 67.25 97 ALA A O 1
ATOM 791 N N . ASN A 1 98 ? -0.989 -26.740 -22.187 1.00 64.38 98 ASN A N 1
ATOM 792 C CA . ASN A 1 98 ? -2.232 -27.281 -22.746 1.00 64.38 98 ASN A CA 1
ATOM 793 C C . ASN A 1 98 ? -2.050 -27.906 -24.139 1.00 64.38 98 ASN A C 1
ATOM 795 O O . ASN A 1 98 ? -2.755 -28.853 -24.471 1.00 64.38 98 ASN A O 1
ATOM 799 N N . ASN A 1 99 ? -1.097 -27.426 -24.944 1.00 57.97 99 ASN A N 1
ATOM 800 C CA . ASN A 1 99 ? -0.831 -28.006 -26.261 1.00 57.97 99 ASN A CA 1
ATOM 801 C C . ASN A 1 99 ? -0.085 -29.351 -26.172 1.00 57.97 99 ASN A C 1
ATOM 803 O O . ASN A 1 99 ? -0.328 -30.238 -26.981 1.00 57.97 99 ASN A O 1
ATOM 807 N N . VAL A 1 100 ? 0.772 -29.549 -25.162 1.00 58.84 100 VAL A N 1
ATOM 808 C CA . VAL A 1 100 ? 1.417 -30.854 -24.914 1.00 58.84 100 VAL A CA 1
ATOM 809 C C . VAL A 1 100 ? 0.382 -31.920 -24.531 1.00 58.84 100 VAL A C 1
ATOM 811 O O . VAL A 1 100 ? 0.481 -33.052 -25.003 1.00 58.84 100 VAL A O 1
ATOM 814 N N . TYR A 1 101 ? -0.645 -31.561 -23.754 1.00 52.41 101 TYR A N 1
ATOM 815 C CA . TYR A 1 101 ? -1.728 -32.484 -23.382 1.00 52.41 101 TYR A CA 1
ATOM 816 C C . TYR A 1 101 ? -2.719 -32.787 -24.523 1.00 52.41 101 TYR A C 1
ATOM 818 O O . TYR A 1 101 ? -3.410 -33.795 -24.454 1.00 52.41 101 TYR A O 1
ATOM 826 N N . MET A 1 102 ? -2.783 -31.962 -25.576 1.00 46.31 102 MET A N 1
ATOM 827 C CA . MET A 1 102 ? -3.663 -32.186 -26.740 1.00 46.31 102 MET A CA 1
ATOM 828 C C . MET A 1 102 ? -3.010 -32.995 -27.872 1.00 46.31 102 MET A C 1
ATOM 830 O O . MET A 1 102 ? -3.716 -33.511 -28.727 1.00 46.31 102 MET A O 1
ATOM 834 N N . VAL A 1 103 ? -1.678 -33.109 -27.902 1.00 54.12 103 VAL A N 1
ATOM 835 C CA . VAL A 1 103 ? -0.939 -33.906 -28.909 1.00 54.12 103 VAL A CA 1
ATOM 836 C C . VAL A 1 103 ? -0.630 -35.327 -28.398 1.00 54.12 103 VAL A C 1
ATOM 838 O O . VAL A 1 103 ? -0.070 -36.147 -29.117 1.00 54.12 103 VAL A O 1
ATOM 841 N N . SER A 1 104 ? -0.998 -35.631 -27.149 1.00 49.50 104 SER A N 1
ATOM 842 C CA . SER A 1 104 ? -0.783 -36.928 -26.489 1.00 49.50 104 SER A CA 1
ATOM 843 C C . SER A 1 104 ? -2.076 -37.715 -26.204 1.00 49.50 104 SER A C 1
ATOM 845 O O . SER A 1 104 ? -2.027 -38.701 -25.469 1.00 49.50 104 SER A O 1
ATOM 847 N N . ALA A 1 105 ? -3.202 -37.310 -26.802 1.00 45.09 105 ALA A N 1
ATOM 848 C CA . ALA A 1 105 ? -4.489 -38.015 -26.790 1.00 45.09 105 ALA A CA 1
ATOM 849 C C . ALA A 1 105 ? -4.846 -38.487 -28.206 1.00 45.09 105 ALA A C 1
ATOM 851 O O . ALA A 1 105 ? -5.452 -39.575 -28.317 1.00 45.09 105 ALA A O 1
#

pLDDT: mean 85.69, std 12.65, range [45.09, 96.88]

Organism: NCBI:txid412755